Protein AF-A0A5S4F2W8-F1 (afdb_monomer)

Secondary structure (DSSP, 8-state):
-HHHHHHHHHHHHHHHHHHHHHHHHHHHHHTT-HHHHHHHHHHHHHHHTTT-HHHHHHHHHHHHHHHHHTT-HHHHHHHHHHHHTSPPP-

Mean predicted aligned error: 5.76 Å

Nearest PDB structures (foldseek):
  7dhg-assembly1_C  TM=8.664E-01  e=1.461E-01  Homo sapiens
  4i1a-assembly3_B  TM=9.108E-01  e=4.445E-01  Bacillus subtilis subsp. subtilis str. 168
  7x9r-assembly1_A  TM=6.934E-01  e=1.540E-01  Listeria monocytogenes
  4i1a-assembly3_A  TM=9.186E-01  e=1.095E+00  Bacillus subtilis subsp. subtilis str. 168
  8rot-assembly1_B  TM=7.727E-01  e=3.332E+00  Myxococcus xanthus

pLDDT: mean 88.46, std 15.28, range [48.41, 98.31]

Structure (mmCIF, N/CA/C/O backbone):
data_AF-A0A5S4F2W8-F1
#
_entry.id   AF-A0A5S4F2W8-F1
#
loop_
_atom_site.group_PDB
_atom_site.id
_atom_site.type_symbol
_atom_site.label_atom_id
_atom_site.label_alt_id
_atom_site.label_comp_id
_atom_site.label_asym_id
_atom_site.label_entity_id
_atom_site.label_seq_id
_atom_site.pdbx_PDB_ins_code
_atom_site.Cartn_x
_atom_site.Cartn_y
_atom_site.Cartn_z
_atom_site.occupancy
_atom_site.B_iso_or_equiv
_atom_site.auth_seq_id
_atom_site.auth_comp_id
_atom_site.auth_asym_id
_atom_site.auth_atom_id
_atom_site.pdbx_PDB_model_num
ATOM 1 N N . MET A 1 1 ? -16.387 25.041 21.470 1.00 52.47 1 MET A N 1
ATOM 2 C CA . MET A 1 1 ? -16.368 25.027 19.989 1.00 52.47 1 MET A CA 1
ATOM 3 C C . MET A 1 1 ? -14.974 24.799 19.383 1.00 52.47 1 MET A C 1
ATOM 5 O O . MET A 1 1 ? -14.906 24.359 18.250 1.00 52.47 1 MET A O 1
ATOM 9 N N . SER A 1 2 ? -13.866 25.000 20.111 1.00 52.94 2 SER A N 1
ATOM 10 C CA . SER A 1 2 ? -12.502 24.974 19.539 1.00 52.94 2 SER A CA 1
ATOM 11 C C . SER A 1 2 ? -11.836 23.590 19.401 1.00 52.94 2 SER A C 1
ATOM 13 O O . SER A 1 2 ? -10.944 23.444 18.577 1.00 52.94 2 SER A O 1
ATOM 15 N N . ARG A 1 3 ? -12.251 22.563 20.166 1.00 49.97 3 ARG A N 1
ATOM 16 C CA . ARG A 1 3 ? -11.654 21.206 20.081 1.00 49.97 3 ARG A CA 1
ATOM 17 C C . ARG A 1 3 ? -12.076 20.422 18.832 1.00 49.97 3 ARG A C 1
ATOM 19 O O . ARG A 1 3 ? -11.267 19.674 18.310 1.00 49.97 3 ARG A O 1
ATOM 26 N N . ALA A 1 4 ? -13.288 20.643 18.321 1.00 48.41 4 ALA A N 1
ATOM 27 C CA . ALA A 1 4 ? -13.797 19.931 17.144 1.00 48.41 4 ALA A CA 1
ATOM 28 C C . ALA A 1 4 ? -13.085 20.342 15.839 1.00 48.41 4 ALA A C 1
ATOM 30 O O . ALA A 1 4 ? -12.843 19.505 14.981 1.00 48.41 4 ALA A O 1
ATOM 31 N N . LEU A 1 5 ? -12.685 21.614 15.712 1.00 49.50 5 LEU A N 1
ATOM 32 C CA . LEU A 1 5 ? -11.972 22.112 14.528 1.00 49.50 5 LEU A CA 1
ATOM 33 C C . LEU A 1 5 ? -10.542 21.567 14.415 1.00 49.50 5 LEU A C 1
ATOM 35 O O . LEU A 1 5 ? -10.056 21.382 13.301 1.00 49.50 5 LEU A O 1
ATOM 39 N N . VAL A 1 6 ? -9.870 21.316 15.544 1.00 52.12 6 VAL A N 1
ATOM 40 C CA . VAL A 1 6 ? -8.505 20.759 15.561 1.00 52.12 6 VAL A CA 1
ATOM 41 C C . VAL A 1 6 ? -8.521 19.284 15.163 1.00 52.12 6 VAL A C 1
ATOM 43 O O . VAL A 1 6 ? -7.711 18.881 14.33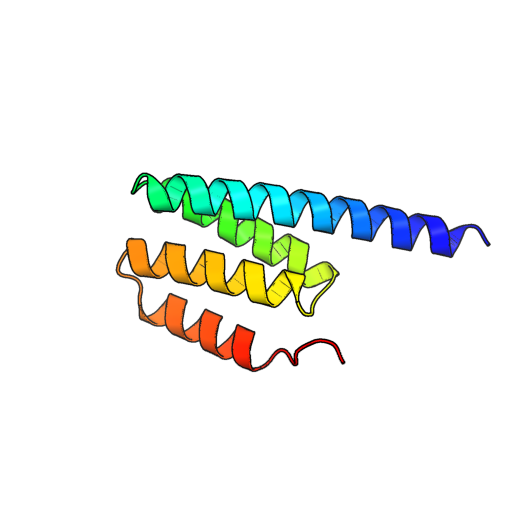2 1.00 52.12 6 VAL A O 1
ATOM 46 N N . ASP A 1 7 ? -9.478 18.514 15.685 1.00 52.41 7 ASP A N 1
ATOM 47 C CA . ASP A 1 7 ? -9.660 17.101 15.332 1.00 52.41 7 ASP A CA 1
ATOM 48 C C . ASP A 1 7 ? -10.011 16.938 13.840 1.00 52.41 7 ASP A C 1
ATOM 50 O O . ASP A 1 7 ? -9.375 16.174 13.113 1.00 52.41 7 ASP A O 1
ATOM 54 N N . GLU A 1 8 ? -10.947 17.753 13.339 1.00 52.16 8 GLU A N 1
ATOM 55 C CA . GLU A 1 8 ? -11.412 17.671 11.950 1.00 52.16 8 GLU A CA 1
ATOM 56 C C . GLU A 1 8 ? -10.363 18.161 10.933 1.00 52.16 8 GLU A C 1
ATOM 58 O O . GLU A 1 8 ? -10.233 17.601 9.842 1.00 52.16 8 GLU A O 1
ATOM 63 N N . SER A 1 9 ? -9.574 19.185 11.279 1.00 55.41 9 SER A N 1
ATOM 64 C CA . SER A 1 9 ? -8.508 19.688 10.397 1.00 55.41 9 SER A CA 1
ATOM 65 C C . SER A 1 9 ? -7.315 18.734 10.334 1.00 55.41 9 SER A C 1
ATOM 67 O O . SER A 1 9 ? -6.692 18.600 9.280 1.00 55.41 9 SER A O 1
ATOM 69 N N . SER A 1 10 ? -7.016 18.051 11.443 1.00 60.97 10 SER A N 1
ATOM 70 C CA . SER A 1 10 ? -5.936 17.066 11.510 1.00 60.97 10 SER A CA 1
ATOM 71 C C . SER A 1 10 ? -6.269 15.822 10.680 1.00 60.97 10 SER A C 1
ATOM 73 O O . SER A 1 10 ? -5.446 15.395 9.874 1.00 60.97 10 SER A O 1
ATOM 75 N N . GLY A 1 11 ? -7.494 15.292 10.787 1.00 68.06 11 GLY A N 1
ATOM 76 C CA . GLY A 1 11 ? -7.938 14.144 9.983 1.00 68.06 11 GLY A CA 1
ATOM 77 C C . GLY A 1 11 ? -7.929 14.423 8.476 1.00 68.06 11 GLY A C 1
ATOM 78 O O . GLY A 1 11 ? -7.398 13.632 7.699 1.00 68.06 11 GLY A O 1
ATOM 79 N N . LYS A 1 12 ? -8.405 15.604 8.056 1.00 74.12 12 LYS A N 1
ATOM 80 C CA . LYS A 1 12 ? -8.410 16.016 6.639 1.00 74.12 12 LYS A CA 1
ATOM 81 C C . LYS A 1 12 ? -7.005 16.124 6.039 1.00 74.12 12 LYS A C 1
ATOM 83 O O . LYS A 1 12 ? -6.813 15.777 4.873 1.00 74.12 12 LYS A O 1
ATOM 88 N N . HIS A 1 13 ? -6.027 16.607 6.807 1.00 77.19 13 HIS A N 1
ATOM 89 C CA . HIS A 1 13 ? -4.639 16.677 6.345 1.00 77.19 13 HIS A CA 1
ATOM 90 C C . HIS A 1 13 ? -4.046 15.272 6.165 1.00 77.19 13 HIS A C 1
ATOM 92 O O . HIS A 1 13 ? -3.429 14.989 5.137 1.00 77.19 13 HIS A O 1
ATOM 98 N N . THR A 1 14 ? -4.291 14.384 7.130 1.00 83.44 14 THR A N 1
ATOM 99 C CA . THR A 1 14 ? -3.863 12.981 7.094 1.00 83.44 14 THR A CA 1
ATOM 100 C C . THR A 1 14 ? -4.463 12.227 5.905 1.00 83.44 14 THR A C 1
ATOM 102 O O . THR A 1 14 ? -3.738 11.533 5.195 1.00 83.44 14 THR A O 1
ATOM 105 N N . ASP A 1 15 ? -5.750 12.429 5.610 1.00 86.38 15 ASP A N 1
ATOM 106 C CA . ASP A 1 15 ? -6.419 11.803 4.463 1.00 86.38 15 ASP A CA 1
ATOM 107 C C . ASP A 1 15 ? -5.859 12.273 3.119 1.00 86.38 15 ASP A C 1
ATOM 109 O O . ASP A 1 15 ? -5.676 11.478 2.191 1.00 86.38 15 ASP A O 1
ATOM 113 N N . LEU A 1 16 ? -5.580 13.573 2.987 1.00 90.44 16 LEU A N 1
ATOM 114 C CA . LEU A 1 16 ? -4.974 14.121 1.775 1.00 90.44 16 LEU A CA 1
ATOM 115 C C . LEU A 1 16 ? -3.565 13.562 1.560 1.00 90.44 16 LEU A C 1
ATOM 117 O O . LEU A 1 16 ? -3.231 13.191 0.431 1.00 90.44 16 LEU A O 1
ATOM 121 N N . LEU A 1 17 ? -2.772 13.447 2.628 1.00 92.75 17 LEU A N 1
ATOM 122 C CA . LEU A 1 17 ? -1.437 12.861 2.564 1.00 92.75 17 LEU A CA 1
ATOM 123 C C . LEU A 1 17 ? -1.494 11.373 2.184 1.00 92.75 17 LEU A C 1
ATOM 125 O O . LEU A 1 17 ? -0.810 10.961 1.246 1.00 92.75 17 LEU A O 1
ATOM 129 N N . ALA A 1 18 ? -2.374 10.590 2.818 1.00 94.38 18 ALA A N 1
ATOM 130 C CA . ALA A 1 18 ? -2.586 9.181 2.482 1.00 94.38 18 ALA A CA 1
ATOM 131 C C . ALA A 1 18 ? -2.982 9.002 1.007 1.00 94.38 18 ALA A C 1
ATOM 133 O O . ALA A 1 18 ? -2.445 8.147 0.299 1.00 94.38 18 ALA A O 1
ATOM 134 N N . ARG A 1 19 ? -3.882 9.856 0.498 1.00 94.88 19 ARG A N 1
ATOM 135 C CA . ARG A 1 19 ? -4.278 9.857 -0.919 1.00 94.88 19 ARG A CA 1
ATOM 136 C C . ARG A 1 19 ? -3.112 10.182 -1.849 1.00 94.88 19 ARG A C 1
ATOM 138 O O . ARG A 1 19 ? -2.997 9.543 -2.898 1.00 94.88 19 ARG A O 1
ATOM 145 N N . ALA A 1 20 ? -2.274 11.157 -1.504 1.00 96.31 20 ALA A N 1
ATOM 146 C CA . ALA A 1 20 ? -1.125 11.542 -2.320 1.00 96.31 20 ALA A CA 1
ATOM 147 C C . ALA A 1 20 ? -0.080 10.418 -2.394 1.00 96.31 20 ALA A C 1
ATOM 149 O O . ALA A 1 20 ? 0.366 10.059 -3.489 1.00 96.31 20 ALA A O 1
ATOM 150 N N . LEU A 1 21 ? 0.246 9.808 -1.252 1.00 97.12 21 LEU A N 1
ATOM 151 C CA . LEU A 1 21 ? 1.170 8.675 -1.162 1.00 97.12 21 LEU A CA 1
ATOM 152 C C . LEU A 1 21 ? 0.660 7.476 -1.956 1.00 97.12 21 LEU A C 1
ATOM 154 O O . LEU A 1 21 ? 1.376 6.952 -2.806 1.00 97.12 21 LEU A O 1
ATOM 158 N N . ARG A 1 22 ? -0.613 7.112 -1.772 1.00 96.25 22 ARG A N 1
ATOM 159 C CA . ARG A 1 22 ? -1.259 6.034 -2.526 1.00 96.25 22 ARG A CA 1
ATOM 160 C C . ARG A 1 22 ? -1.241 6.280 -4.034 1.00 96.25 22 ARG A C 1
ATOM 162 O O . ARG A 1 22 ? -0.964 5.371 -4.808 1.00 96.25 22 ARG A O 1
ATOM 169 N N . THR A 1 23 ? -1.536 7.504 -4.466 1.00 97.50 23 THR A N 1
ATOM 170 C CA . THR A 1 23 ? -1.507 7.862 -5.895 1.00 97.50 23 THR A CA 1
ATOM 171 C C . THR A 1 23 ? -0.095 7.720 -6.459 1.00 97.50 23 THR A C 1
ATOM 173 O O . THR A 1 23 ? 0.093 7.176 -7.543 1.00 97.50 23 THR A O 1
ATOM 176 N N . THR A 1 24 ? 0.907 8.154 -5.697 1.00 98.12 24 THR A N 1
ATOM 177 C CA . THR A 1 24 ? 2.317 8.029 -6.081 1.00 98.12 24 THR A CA 1
ATOM 178 C C . THR A 1 24 ? 2.752 6.564 -6.148 1.00 98.12 24 THR A C 1
ATOM 180 O O . THR A 1 24 ? 3.398 6.170 -7.116 1.00 98.12 24 THR A O 1
ATOM 183 N N . ALA A 1 25 ? 2.345 5.741 -5.177 1.00 97.94 25 ALA A N 1
ATOM 184 C CA . ALA A 1 25 ? 2.584 4.302 -5.188 1.00 97.94 25 ALA A CA 1
ATOM 185 C C . ALA A 1 25 ? 1.974 3.641 -6.435 1.00 97.94 25 ALA A C 1
ATOM 187 O O . ALA A 1 25 ? 2.673 2.909 -7.126 1.00 97.94 25 ALA A O 1
ATOM 188 N N . GLY A 1 26 ? 0.7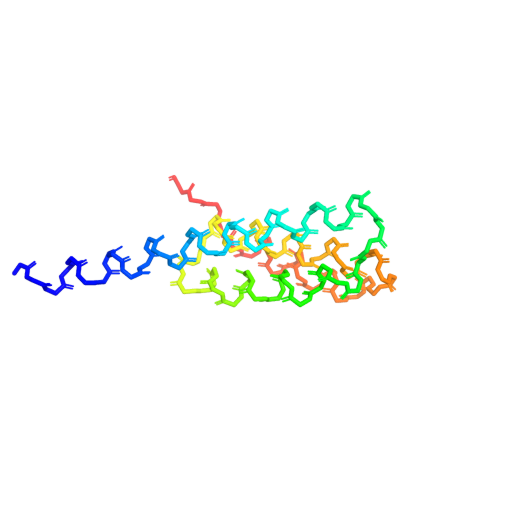24 3.970 -6.786 1.00 97.75 26 GLY A N 1
ATOM 189 C CA . GLY A 1 26 ? 0.082 3.489 -8.016 1.00 97.75 26 GLY A CA 1
ATOM 190 C C . GLY A 1 26 ? 0.875 3.838 -9.279 1.00 97.75 26 GLY A C 1
ATOM 191 O O . GLY A 1 26 ? 1.185 2.958 -10.075 1.00 97.75 26 GLY A O 1
ATOM 192 N N . ILE A 1 27 ? 1.319 5.093 -9.411 1.00 98.12 27 ILE A N 1
ATOM 193 C CA . ILE A 1 27 ? 2.150 5.530 -10.548 1.00 98.12 27 ILE A CA 1
ATOM 194 C C . ILE A 1 27 ? 3.480 4.760 -10.612 1.00 98.12 27 ILE A C 1
ATOM 196 O O . ILE A 1 27 ? 3.991 4.485 -11.699 1.00 98.12 27 ILE A O 1
ATOM 200 N N . LEU A 1 28 ? 4.082 4.435 -9.466 1.00 98.06 28 LEU A N 1
ATOM 201 C CA . LEU A 1 28 ? 5.308 3.638 -9.420 1.00 98.06 28 LEU A CA 1
ATOM 202 C C . LEU A 1 28 ? 5.052 2.181 -9.821 1.00 98.06 28 LEU A C 1
ATOM 204 O O . LEU A 1 28 ? 5.868 1.620 -10.553 1.00 98.06 28 LEU A O 1
ATOM 208 N N . LEU A 1 29 ? 3.925 1.595 -9.410 1.00 97.62 29 LEU A N 1
ATOM 209 C CA . LEU A 1 29 ? 3.519 0.249 -9.826 1.00 97.62 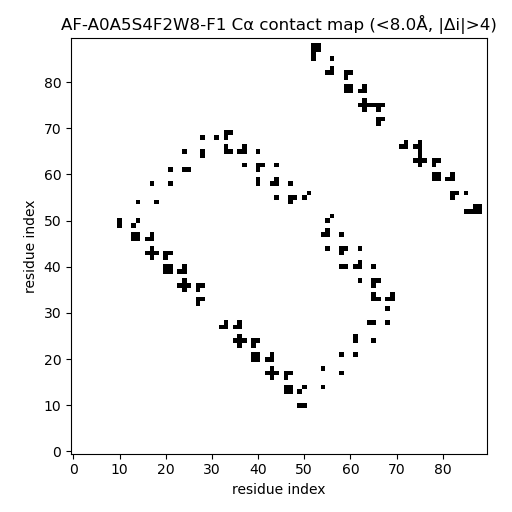29 LEU A CA 1
ATOM 210 C C . LEU A 1 29 ? 3.307 0.166 -11.337 1.00 97.62 29 LEU A C 1
ATOM 212 O O . LEU A 1 29 ? 3.863 -0.732 -11.966 1.00 97.62 29 LEU A O 1
ATOM 216 N N . ASP A 1 30 ? 2.638 1.154 -11.935 1.00 97.38 30 ASP A N 1
ATOM 217 C CA . ASP A 1 30 ? 2.453 1.240 -13.392 1.00 97.38 30 ASP A CA 1
ATOM 218 C C . ASP A 1 30 ? 3.789 1.325 -14.153 1.00 97.38 30 ASP A C 1
ATOM 220 O O . ASP A 1 30 ? 3.893 0.944 -15.319 1.00 97.38 30 ASP A O 1
ATOM 224 N N . ARG A 1 31 ? 4.843 1.815 -13.491 1.00 97.50 31 ARG A N 1
ATOM 225 C CA . ARG A 1 31 ? 6.213 1.891 -14.022 1.00 97.50 31 ARG A CA 1
ATOM 226 C C . ARG A 1 31 ? 7.070 0.667 -13.683 1.00 97.50 31 ARG A C 1
ATOM 228 O O . ARG A 1 31 ? 8.267 0.684 -13.961 1.00 97.50 31 ARG A O 1
ATOM 235 N N . GLY A 1 32 ? 6.503 -0.360 -13.049 1.00 95.94 32 GLY A N 1
ATOM 236 C CA . GLY A 1 32 ? 7.223 -1.556 -12.599 1.00 95.94 32 GLY A CA 1
ATOM 237 C C . GLY A 1 32 ? 8.162 -1.321 -11.408 1.00 95.94 32 GLY A C 1
ATOM 238 O O . GLY A 1 32 ? 8.980 -2.178 -11.084 1.00 95.94 32 GLY A O 1
ATOM 239 N N . LYS A 1 33 ? 8.065 -0.172 -10.732 1.00 97.81 33 LYS A N 1
ATOM 240 C CA . LYS A 1 33 ? 8.905 0.214 -9.586 1.00 97.81 33 LYS A CA 1
ATOM 241 C C . LYS A 1 33 ? 8.262 -0.202 -8.260 1.00 97.81 33 LYS A C 1
ATOM 243 O O . LYS A 1 33 ? 8.062 0.615 -7.364 1.00 97.81 33 LYS A O 1
ATOM 248 N N . ALA A 1 34 ? 7.934 -1.485 -8.127 1.00 96.31 34 ALA A N 1
ATOM 249 C CA . ALA A 1 34 ? 7.210 -2.001 -6.962 1.00 96.31 34 ALA A CA 1
ATOM 250 C C . ALA A 1 34 ? 7.984 -1.857 -5.638 1.00 96.31 34 ALA A C 1
ATOM 252 O O . ALA A 1 34 ? 7.388 -1.593 -4.597 1.00 96.31 34 ALA A O 1
ATOM 253 N N . THR A 1 35 ? 9.317 -1.946 -5.674 1.00 97.19 35 THR A N 1
ATOM 254 C CA . THR A 1 35 ? 10.176 -1.725 -4.499 1.00 97.19 35 THR A CA 1
ATOM 255 C C . THR A 1 35 ? 10.125 -0.285 -3.983 1.00 97.19 35 THR A C 1
ATOM 257 O O . THR A 1 35 ? 10.182 -0.077 -2.775 1.00 97.19 35 THR A O 1
ATOM 260 N N . GLU A 1 36 ? 9.984 0.702 -4.873 1.00 97.06 36 GLU A N 1
ATOM 261 C CA . GLU A 1 36 ? 9.804 2.116 -4.507 1.00 97.06 36 GLU A CA 1
ATOM 262 C C . GLU A 1 36 ? 8.354 2.406 -4.078 1.00 97.06 36 GLU A C 1
ATOM 264 O O . GLU A 1 36 ? 8.119 3.259 -3.226 1.00 97.06 36 GLU A O 1
ATOM 269 N N . ALA A 1 37 ? 7.376 1.687 -4.644 1.00 97.94 37 ALA A N 1
ATOM 270 C CA . ALA A 1 37 ? 5.960 1.837 -4.309 1.00 97.94 37 ALA A CA 1
ATOM 271 C C . ALA A 1 37 ? 5.612 1.300 -2.913 1.00 97.94 37 ALA A C 1
ATOM 273 O O . ALA A 1 37 ? 4.786 1.891 -2.219 1.00 97.94 37 ALA A O 1
ATOM 274 N N . LEU A 1 38 ? 6.238 0.192 -2.502 1.00 97.44 38 LEU A N 1
ATOM 275 C CA . LEU A 1 38 ? 5.952 -0.499 -1.245 1.00 97.44 38 LEU A CA 1
ATOM 276 C C . LEU A 1 38 ? 5.971 0.423 -0.008 1.00 97.44 38 LEU A C 1
ATOM 278 O O . LEU A 1 38 ? 4.953 0.470 0.684 1.00 97.44 38 LEU A O 1
ATOM 282 N N . PRO A 1 39 ? 7.049 1.182 0.283 1.00 97.81 39 PRO A N 1
ATOM 283 C CA . PRO A 1 39 ? 7.077 2.047 1.463 1.00 97.81 39 PRO A CA 1
ATOM 284 C C . PRO A 1 39 ? 6.007 3.146 1.416 1.00 97.81 39 PRO A C 1
ATOM 286 O O . PRO A 1 39 ? 5.409 3.458 2.442 1.00 97.81 39 PRO A O 1
ATOM 289 N N . LEU A 1 40 ? 5.699 3.686 0.229 1.00 97.94 40 LEU A N 1
ATOM 290 C CA . LEU A 1 40 ? 4.652 4.702 0.075 1.00 97.94 40 LEU A CA 1
ATOM 291 C C . LEU A 1 40 ? 3.259 4.126 0.343 1.00 97.94 40 LEU A C 1
ATOM 293 O O . LEU A 1 40 ? 2.429 4.773 0.979 1.00 97.94 40 LEU A O 1
ATOM 297 N N . ALA A 1 41 ? 2.997 2.905 -0.126 1.00 97.44 41 ALA A N 1
ATOM 298 C CA . ALA A 1 41 ? 1.741 2.219 0.139 1.00 97.44 41 ALA A CA 1
ATOM 299 C C . ALA A 1 41 ? 1.599 1.848 1.628 1.00 97.44 41 ALA A C 1
ATOM 301 O O . ALA A 1 41 ? 0.514 1.996 2.188 1.00 97.44 41 ALA A O 1
ATOM 302 N N . GLN A 1 42 ? 2.688 1.444 2.295 1.00 97.88 42 GLN A N 1
ATOM 303 C CA . GLN A 1 42 ? 2.703 1.187 3.743 1.00 97.88 42 GLN A CA 1
ATOM 304 C C . GLN A 1 42 ? 2.394 2.455 4.549 1.00 97.88 42 GLN A C 1
ATOM 306 O O . GLN A 1 42 ? 1.562 2.424 5.456 1.00 97.88 42 GLN A O 1
ATOM 311 N N . GLU A 1 43 ? 3.010 3.582 4.191 1.00 96.38 43 GLU A N 1
ATOM 312 C CA . GLU A 1 43 ? 2.751 4.871 4.836 1.00 96.38 43 GLU A CA 1
ATOM 313 C C . GLU A 1 43 ? 1.309 5.347 4.590 1.00 96.38 43 GLU A C 1
ATOM 315 O O . GLU A 1 43 ? 0.631 5.790 5.518 1.00 96.38 43 GLU A O 1
ATOM 320 N N . ALA A 1 44 ? 0.785 5.169 3.372 1.00 96.19 44 ALA A N 1
ATOM 321 C CA . ALA A 1 44 ? -0.607 5.482 3.054 1.00 96.19 44 ALA A CA 1
ATOM 322 C C . ALA A 1 44 ? -1.605 4.660 3.886 1.00 96.19 44 ALA A C 1
ATOM 324 O O . ALA A 1 44 ? -2.623 5.201 4.322 1.00 96.19 44 ALA A O 1
ATOM 325 N N . VAL A 1 45 ? -1.325 3.373 4.127 1.00 96.38 45 VAL A N 1
ATOM 326 C CA . VAL A 1 45 ? -2.127 2.537 5.033 1.00 96.38 45 VAL A CA 1
ATOM 327 C C . VAL A 1 45 ? -2.029 3.069 6.456 1.00 96.38 45 VAL A C 1
ATOM 329 O O . VAL A 1 45 ? -3.066 3.300 7.068 1.00 96.38 45 VAL A O 1
ATOM 332 N N . ALA A 1 46 ? -0.821 3.323 6.969 1.00 95.38 46 ALA A N 1
ATOM 333 C CA . ALA A 1 46 ? -0.618 3.810 8.335 1.00 95.38 46 ALA A CA 1
ATOM 334 C C . ALA A 1 46 ? -1.387 5.112 8.618 1.00 95.38 46 ALA A C 1
ATOM 336 O O . ALA A 1 46 ? -2.020 5.240 9.665 1.00 95.38 46 ALA A O 1
ATOM 337 N N . LEU A 1 47 ? -1.396 6.045 7.665 1.00 93.00 47 LEU A N 1
ATOM 338 C CA . LEU A 1 47 ? -2.169 7.283 7.762 1.00 93.00 47 LEU A CA 1
ATOM 339 C C . LEU A 1 47 ? -3.678 7.022 7.672 1.00 93.00 47 LEU A C 1
ATOM 341 O O . LEU A 1 47 ? -4.442 7.544 8.481 1.00 93.00 47 LEU A O 1
ATOM 345 N N . ALA A 1 48 ? -4.113 6.171 6.740 1.00 92.31 48 ALA A N 1
ATOM 346 C CA . ALA A 1 48 ? -5.526 5.838 6.571 1.00 92.31 48 ALA A CA 1
ATOM 347 C C . ALA A 1 48 ? -6.105 5.014 7.737 1.00 92.31 48 ALA A C 1
ATOM 349 O O . ALA A 1 48 ? -7.317 4.997 7.921 1.00 92.31 48 ALA A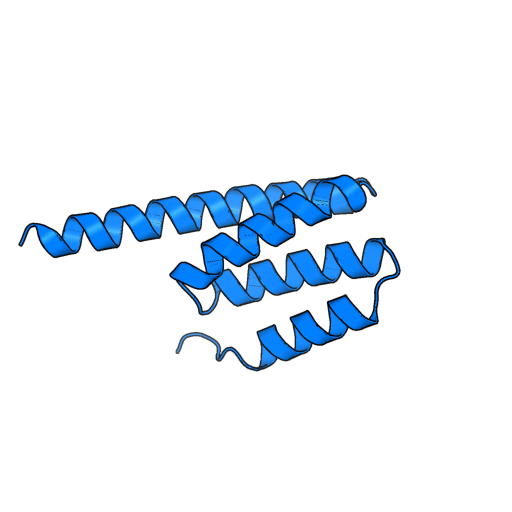 O 1
ATOM 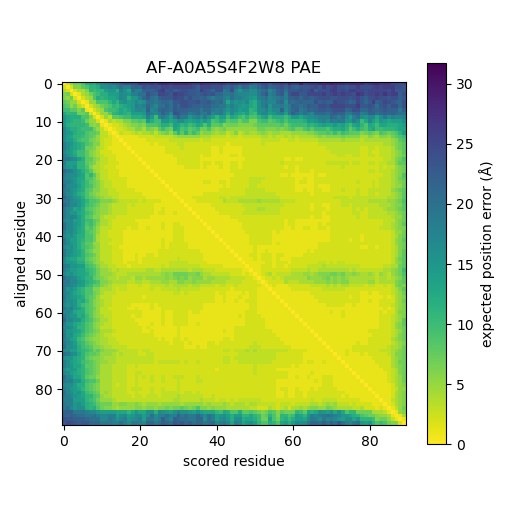350 N N . ARG A 1 49 ? -5.278 4.370 8.576 1.00 91.38 49 ARG A N 1
ATOM 351 C CA . ARG A 1 49 ? -5.740 3.738 9.830 1.00 91.38 49 ARG A CA 1
ATOM 352 C C . ARG A 1 49 ? -6.333 4.741 10.812 1.00 91.38 49 ARG A C 1
ATOM 354 O O . ARG A 1 49 ? -7.187 4.355 11.602 1.00 91.38 49 ARG A O 1
ATOM 361 N N . ALA A 1 50 ? -5.892 5.999 10.771 1.00 87.25 50 ALA A N 1
ATOM 362 C CA . ALA A 1 50 ? -6.408 7.038 11.656 1.00 87.25 50 ALA A CA 1
ATOM 363 C C . ALA A 1 50 ? -7.859 7.421 11.323 1.00 87.25 50 ALA A C 1
ATOM 365 O O . ALA A 1 50 ? -8.600 7.818 12.218 1.00 87.25 50 ALA A O 1
ATOM 366 N N . THR A 1 51 ? -8.261 7.300 10.054 1.00 84.19 51 THR A N 1
ATOM 367 C CA . THR A 1 51 ? -9.604 7.665 9.579 1.00 84.19 51 THR A CA 1
ATOM 368 C C . THR A 1 51 ? -10.496 6.457 9.301 1.00 84.19 51 THR A C 1
ATOM 370 O O . THR A 1 51 ? -11.709 6.540 9.481 1.00 84.19 51 THR A O 1
ATOM 373 N N . GLY A 1 52 ? -9.910 5.307 8.962 1.00 88.44 52 GLY A N 1
ATOM 374 C CA . GLY A 1 52 ? -10.622 4.050 8.752 1.00 88.44 52 GLY A CA 1
ATOM 375 C C . GLY A 1 52 ? -11.502 4.049 7.498 1.00 88.44 52 GLY A C 1
ATOM 376 O O . GLY A 1 52 ? -11.372 4.897 6.616 1.00 88.44 52 GLY A O 1
ATOM 377 N N . GLY A 1 53 ? -12.391 3.056 7.398 1.00 89.56 53 GLY A N 1
ATOM 378 C CA . GLY A 1 53 ? -13.403 2.966 6.340 1.00 89.56 53 GLY A CA 1
ATOM 379 C C . GLY A 1 53 ? -12.834 2.940 4.915 1.00 89.56 53 GLY A C 1
ATOM 380 O O . GLY A 1 53 ? -11.811 2.314 4.640 1.00 89.56 53 GLY A O 1
ATOM 381 N N . GLY A 1 54 ? -13.504 3.644 3.997 1.00 90.44 54 GLY A N 1
ATOM 382 C CA . GLY A 1 54 ? -13.154 3.679 2.571 1.00 90.44 54 GLY A CA 1
ATOM 383 C C . GLY A 1 54 ? -11.700 4.083 2.268 1.0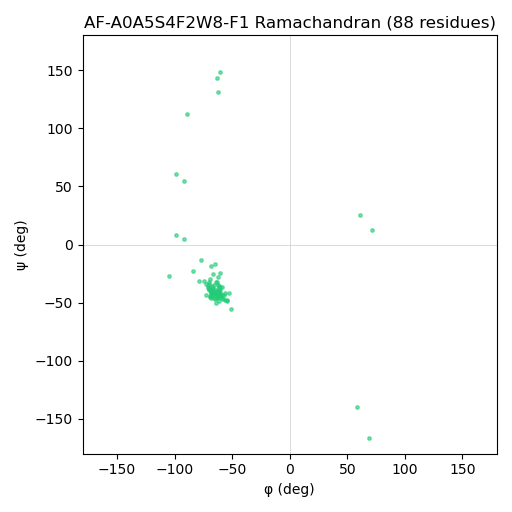0 90.44 54 GLY A C 1
ATOM 384 O O . GLY A 1 54 ? -11.040 3.374 1.507 1.00 90.44 54 GLY A O 1
ATOM 385 N N . PRO A 1 55 ? -11.155 5.173 2.848 1.00 90.94 55 PRO A N 1
ATOM 386 C CA . PRO A 1 55 ? -9.744 5.532 2.683 1.00 90.94 55 PRO A CA 1
ATOM 387 C C . PRO A 1 55 ? -8.779 4.391 3.019 1.00 90.94 55 PRO A C 1
ATOM 389 O O . PRO A 1 55 ? -7.820 4.164 2.278 1.00 90.94 55 PRO A O 1
ATOM 392 N N . LEU A 1 56 ? -9.058 3.648 4.093 1.00 94.00 56 LEU A N 1
ATOM 393 C CA . LEU A 1 56 ? -8.241 2.519 4.518 1.00 94.00 56 LEU A CA 1
ATOM 394 C C . LEU A 1 56 ? -8.328 1.344 3.540 1.00 94.00 56 LEU A C 1
ATOM 396 O O . LEU A 1 56 ? -7.286 0.837 3.132 1.00 94.00 56 LEU A O 1
ATOM 400 N N . VAL A 1 57 ? -9.533 0.971 3.099 1.00 95.69 57 VAL A N 1
ATOM 401 C CA . VAL A 1 57 ? -9.748 -0.097 2.101 1.00 95.69 57 VAL A CA 1
ATOM 402 C C . VAL A 1 57 ? -8.939 0.167 0.827 1.00 95.69 57 VAL A C 1
ATOM 404 O O . VAL A 1 57 ? -8.199 -0.694 0.354 1.00 95.69 57 VAL A O 1
ATOM 407 N N . ILE A 1 58 ? -9.005 1.391 0.294 1.00 95.12 58 ILE A N 1
ATOM 408 C CA . ILE A 1 58 ? -8.305 1.737 -0.952 1.00 95.12 58 ILE A CA 1
ATOM 409 C C . ILE A 1 58 ? -6.776 1.719 -0.748 1.00 95.12 58 ILE A C 1
ATOM 411 O O . ILE A 1 58 ? -6.036 1.320 -1.651 1.00 95.12 58 ILE A O 1
ATOM 415 N N . SER A 1 59 ? -6.279 2.133 0.423 1.00 96.12 59 SER A N 1
ATOM 416 C CA . SER A 1 59 ? -4.848 2.048 0.750 1.00 96.12 59 SER A CA 1
ATOM 417 C C . SER A 1 59 ? -4.368 0.602 0.911 1.00 96.12 59 SER A C 1
ATOM 419 O O . SER A 1 59 ? -3.296 0.276 0.402 1.00 96.12 59 SER A O 1
ATOM 421 N N . LEU A 1 60 ? -5.161 -0.277 1.537 1.00 97.50 60 LEU A N 1
ATOM 422 C CA . LEU A 1 60 ? -4.841 -1.704 1.677 1.00 97.50 60 LEU A CA 1
ATOM 423 C C . LEU A 1 60 ? -4.744 -2.396 0.316 1.00 97.50 60 LEU A C 1
ATOM 425 O O . LEU A 1 60 ? -3.773 -3.106 0.067 1.00 97.50 60 LEU A O 1
ATOM 429 N N . HIS A 1 61 ? -5.668 -2.114 -0.606 1.00 97.31 61 HIS A N 1
ATOM 430 C CA . HIS A 1 61 ? -5.595 -2.629 -1.977 1.00 97.31 61 HIS A CA 1
ATOM 431 C C . HIS A 1 61 ? -4.337 -2.160 -2.718 1.00 97.31 61 HIS A C 1
ATOM 433 O O . HIS A 1 61 ? -3.712 -2.932 -3.443 1.00 97.31 61 HIS A O 1
ATOM 439 N N . CYS A 1 62 ? -3.930 -0.902 -2.529 1.00 97.62 62 CYS A N 1
ATOM 440 C CA . CYS A 1 62 ? -2.708 -0.389 -3.145 1.00 97.62 62 CYS A CA 1
ATOM 441 C C . CYS A 1 62 ? -1.454 -1.080 -2.592 1.00 97.62 62 CYS A C 1
ATOM 443 O O . CYS A 1 62 ? -0.533 -1.384 -3.351 1.00 97.62 62 CYS A O 1
ATOM 445 N N . LEU A 1 63 ? -1.431 -1.364 -1.287 1.00 98.31 63 LEU A N 1
ATOM 446 C CA . LEU A 1 63 ? -0.347 -2.110 -0.662 1.00 98.31 63 LEU A CA 1
ATOM 447 C C . LEU A 1 63 ? -0.325 -3.575 -1.121 1.00 98.31 63 LEU A C 1
ATOM 449 O O . LEU A 1 63 ? 0.745 -4.087 -1.444 1.00 98.31 63 LEU A O 1
ATOM 453 N N . ALA A 1 64 ? -1.488 -4.220 -1.233 1.00 98.31 64 ALA A N 1
ATOM 454 C CA . ALA A 1 64 ? -1.605 -5.569 -1.779 1.00 98.31 64 ALA A CA 1
ATOM 455 C C . ALA A 1 64 ? -1.044 -5.644 -3.208 1.00 98.31 64 ALA A C 1
ATOM 457 O O . ALA A 1 64 ? -0.194 -6.487 -3.483 1.00 98.31 64 ALA A O 1
ATOM 458 N N . ALA A 1 65 ? -1.404 -4.694 -4.079 1.00 98.00 65 ALA A N 1
ATOM 459 C CA . ALA A 1 65 ? -0.864 -4.612 -5.438 1.00 98.00 65 ALA A CA 1
ATOM 460 C C . ALA A 1 65 ? 0.670 -4.456 -5.461 1.00 98.00 65 ALA A C 1
ATOM 462 O O . ALA A 1 65 ? 1.349 -5.041 -6.308 1.00 98.00 65 ALA A O 1
ATOM 463 N N . ALA A 1 66 ? 1.245 -3.710 -4.509 1.00 98.06 66 ALA A N 1
ATOM 464 C CA . ALA A 1 66 ? 2.697 -3.603 -4.378 1.00 98.06 66 ALA A CA 1
ATOM 465 C C . ALA A 1 66 ? 3.355 -4.926 -3.965 1.00 98.06 66 ALA A C 1
ATOM 467 O O . ALA A 1 66 ? 4.410 -5.275 -4.497 1.00 98.06 66 ALA A O 1
ATOM 468 N N . TYR A 1 67 ? 2.732 -5.6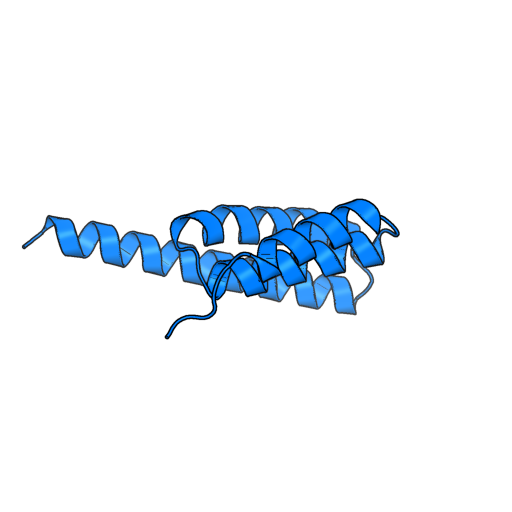88 -3.065 1.00 98.25 67 TYR A N 1
ATOM 469 C CA . TYR A 1 67 ? 3.203 -7.021 -2.695 1.00 98.25 67 TYR A CA 1
ATOM 470 C C . TYR A 1 67 ? 3.079 -8.029 -3.845 1.00 98.25 67 TYR A C 1
ATOM 472 O O . TYR A 1 67 ? 4.020 -8.787 -4.086 1.00 98.25 67 TYR A O 1
ATOM 480 N N . GLU A 1 68 ? 1.981 -8.014 -4.602 1.00 98.06 68 GLU A N 1
ATOM 481 C CA . GLU A 1 68 ? 1.800 -8.872 -5.781 1.00 98.06 68 GLU A CA 1
ATOM 482 C C . GLU A 1 68 ? 2.867 -8.616 -6.848 1.00 98.06 68 GLU A C 1
ATOM 484 O O . GLU A 1 68 ? 3.460 -9.563 -7.368 1.00 98.06 68 GLU A O 1
ATOM 489 N N . ALA A 1 69 ? 3.177 -7.344 -7.118 1.00 97.19 69 ALA A N 1
ATOM 490 C CA . ALA A 1 69 ? 4.230 -6.955 -8.055 1.00 97.19 69 ALA A CA 1
ATOM 491 C C . ALA A 1 69 ? 5.643 -7.374 -7.593 1.00 97.19 69 ALA A C 1
ATOM 493 O O . ALA A 1 69 ? 6.570 -7.424 -8.400 1.00 97.19 69 ALA A O 1
ATOM 494 N N . LEU A 1 70 ? 5.810 -7.704 -6.308 1.00 97.44 70 LEU A N 1
ATOM 495 C CA . LEU A 1 70 ? 7.029 -8.269 -5.721 1.00 97.44 70 LEU A CA 1
ATOM 496 C C . LEU A 1 70 ? 6.962 -9.797 -5.549 1.00 97.44 70 LEU A C 1
ATOM 498 O O . LEU A 1 70 ? 7.846 -10.373 -4.917 1.00 97.44 70 LEU A O 1
ATOM 502 N N . HIS A 1 71 ? 5.931 -10.457 -6.087 1.00 97.56 71 HIS A N 1
ATOM 503 C CA . HIS A 1 71 ? 5.659 -11.894 -5.936 1.00 97.56 71 HIS A CA 1
ATOM 504 C C . HIS A 1 71 ? 5.419 -12.353 -4.485 1.00 97.56 71 HIS A C 1
ATOM 506 O O . HIS A 1 71 ? 5.606 -13.523 -4.145 1.00 97.56 71 HIS A O 1
ATOM 512 N N . ARG A 1 72 ? 4.975 -11.444 -3.613 1.00 98.00 72 ARG A N 1
ATOM 513 C CA . ARG A 1 72 ? 4.696 -11.688 -2.189 1.00 98.00 72 ARG A CA 1
ATOM 514 C C . ARG A 1 72 ? 3.198 -11.904 -1.961 1.00 98.00 72 ARG A C 1
ATOM 516 O O . ARG A 1 72 ? 2.536 -11.155 -1.250 1.00 98.00 72 ARG A O 1
ATOM 523 N N . TYR A 1 73 ? 2.660 -12.942 -2.595 1.00 96.75 73 TYR A N 1
ATOM 524 C CA . TYR A 1 73 ? 1.214 -13.179 -2.677 1.00 96.75 73 TYR A CA 1
ATOM 525 C C . TYR A 1 73 ? 0.535 -13.438 -1.328 1.00 96.75 73 TYR A C 1
ATOM 527 O O . TYR A 1 73 ? -0.611 -13.040 -1.146 1.00 96.75 73 TYR A O 1
ATOM 535 N N . SER A 1 74 ? 1.228 -14.065 -0.373 1.00 97.25 74 SER A N 1
ATOM 536 C CA . SER A 1 74 ? 0.663 -14.322 0.958 1.00 97.25 74 SER A CA 1
ATOM 537 C C . SER A 1 74 ? 0.342 -13.024 1.701 1.00 97.25 74 SER A C 1
ATOM 539 O O . SER A 1 74 ? -0.744 -12.881 2.247 1.00 97.25 74 SER A O 1
ATOM 541 N N . GLU A 1 75 ? 1.251 -12.049 1.655 1.00 97.12 75 GLU A N 1
ATOM 542 C CA . GLU A 1 75 ? 1.062 -10.747 2.309 1.00 97.12 75 GLU A CA 1
ATOM 543 C C . GLU A 1 75 ? -0.018 -9.920 1.609 1.00 97.12 75 GLU A C 1
ATOM 545 O O . GLU A 1 75 ? -0.818 -9.259 2.265 1.00 97.12 75 GLU A O 1
ATOM 550 N N . ALA A 1 76 ? -0.092 -9.998 0.277 1.00 97.62 76 ALA A N 1
ATOM 551 C CA . ALA A 1 76 ? -1.183 -9.383 -0.470 1.00 97.62 76 ALA A CA 1
ATOM 552 C C . ALA A 1 76 ? -2.548 -9.963 -0.060 1.00 97.62 76 ALA A C 1
ATOM 554 O O . ALA A 1 76 ? -3.480 -9.206 0.198 1.00 97.62 76 ALA A O 1
ATOM 555 N N . ALA A 1 77 ? -2.657 -11.289 0.060 1.00 97.38 77 ALA A N 1
ATOM 556 C CA . ALA A 1 77 ? -3.898 -11.953 0.449 1.00 97.38 77 ALA A CA 1
ATOM 557 C C . ALA A 1 77 ? -4.355 -11.569 1.865 1.00 97.38 77 ALA A C 1
ATOM 559 O O . ALA A 1 77 ? -5.545 -11.346 2.078 1.00 97.38 77 ALA A O 1
ATOM 560 N N . GLU A 1 78 ? -3.427 -11.446 2.818 1.00 97.44 78 GLU A N 1
ATOM 561 C CA . GLU A 1 78 ? -3.735 -10.981 4.177 1.00 97.44 78 GLU A CA 1
ATOM 562 C C . GLU A 1 78 ? -4.322 -9.562 4.176 1.00 97.44 78 GLU A C 1
ATOM 564 O O . GLU A 1 78 ? -5.308 -9.298 4.864 1.00 97.44 78 GLU A O 1
ATOM 569 N N . LEU A 1 79 ? -3.771 -8.665 3.356 1.00 96.69 79 LEU A N 1
ATOM 570 C CA . LEU A 1 79 ? -4.258 -7.288 3.235 1.00 96.69 79 LEU A CA 1
ATOM 571 C C . LEU A 1 79 ? -5.626 -7.192 2.563 1.00 96.69 79 LEU A C 1
ATOM 573 O O . LEU A 1 79 ? -6.442 -6.363 2.962 1.00 96.69 79 LEU A O 1
ATOM 577 N N . LEU A 1 80 ? -5.885 -8.021 1.549 1.00 96.31 80 LEU A N 1
ATOM 578 C CA . LEU A 1 80 ? -7.200 -8.088 0.911 1.00 96.31 80 LEU A CA 1
ATOM 579 C C . LEU A 1 80 ? -8.251 -8.639 1.881 1.00 96.31 80 LEU A C 1
ATOM 581 O O . LEU A 1 80 ? -9.322 -8.056 2.012 1.00 96.31 80 LEU A O 1
ATOM 585 N N . ALA A 1 81 ? -7.915 -9.691 2.632 1.00 96.62 81 ALA A N 1
ATOM 586 C CA . ALA A 1 81 ? -8.801 -10.236 3.658 1.00 96.62 81 ALA A CA 1
ATOM 587 C C . ALA A 1 81 ? -9.112 -9.208 4.755 1.00 96.62 81 ALA A C 1
ATOM 589 O O . ALA A 1 81 ? -10.226 -9.165 5.274 1.00 96.62 81 ALA A O 1
ATOM 590 N N . GLU A 1 82 ? -8.140 -8.369 5.106 1.00 94.69 82 GLU A N 1
ATOM 591 C CA . GLU A 1 82 ? -8.368 -7.258 6.019 1.00 94.69 82 GLU A CA 1
ATOM 592 C C . GLU A 1 82 ? -9.272 -6.177 5.411 1.00 94.69 82 GLU A C 1
ATOM 594 O O . GLU A 1 82 ? -10.160 -5.673 6.095 1.00 94.69 82 GLU A O 1
ATOM 599 N N . ALA A 1 83 ? -9.077 -5.828 4.138 1.00 94.25 83 ALA A N 1
ATOM 600 C CA . ALA A 1 83 ? -9.916 -4.8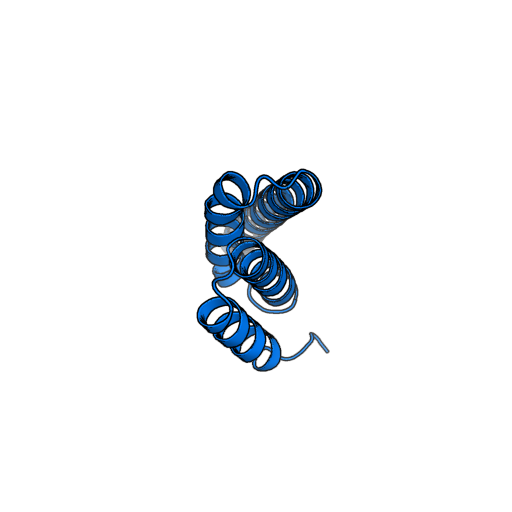57 3.445 1.00 94.25 83 ALA A CA 1
ATOM 601 C C . ALA A 1 83 ? -11.383 -5.316 3.370 1.00 94.25 83 ALA A C 1
ATOM 603 O O . ALA A 1 83 ? -12.278 -4.515 3.630 1.00 94.25 83 ALA A O 1
ATOM 604 N N . ASP A 1 84 ? -11.624 -6.605 3.115 1.00 93.44 84 ASP A N 1
ATOM 605 C CA . ASP A 1 84 ? -12.965 -7.206 3.064 1.00 93.44 84 ASP A CA 1
ATOM 606 C C . ASP A 1 84 ? -13.682 -7.212 4.425 1.00 93.44 84 ASP A C 1
ATOM 608 O O . ASP A 1 84 ? -14.912 -7.223 4.491 1.00 93.44 84 ASP A O 1
ATOM 612 N N . GLN A 1 85 ? -12.931 -7.194 5.529 1.00 92.94 85 GLN A N 1
ATOM 613 C CA . GLN A 1 85 ? -13.499 -7.087 6.876 1.00 92.94 85 GLN A CA 1
ATOM 614 C C . GLN A 1 85 ? -13.940 -5.660 7.222 1.00 92.94 85 GLN A C 1
ATOM 616 O O . GLN A 1 85 ? -14.654 -5.469 8.210 1.00 92.94 85 GLN A O 1
ATOM 621 N N . ILE A 1 86 ? -13.529 -4.657 6.440 1.00 89.88 86 ILE A N 1
ATOM 622 C CA . ILE A 1 86 ? -13.914 -3.265 6.654 1.00 89.88 86 ILE A CA 1
ATOM 623 C C . ILE A 1 86 ? -15.214 -3.007 5.880 1.00 89.88 86 ILE A C 1
ATOM 625 O O . ILE A 1 86 ? -15.202 -2.993 4.647 1.00 89.88 86 ILE A O 1
ATOM 629 N N . PRO A 1 87 ? -16.345 -2.775 6.569 1.00 75.25 87 PRO A N 1
ATOM 630 C CA . PRO A 1 87 ? -17.613 -2.551 5.892 1.00 75.25 87 PRO A CA 1
ATOM 631 C C . PRO A 1 87 ? -17.559 -1.270 5.041 1.00 75.25 87 PRO A C 1
ATOM 633 O O . PRO A 1 87 ? -16.938 -0.280 5.456 1.00 75.25 87 PRO A O 1
ATOM 636 N N . PRO A 1 88 ? -18.205 -1.256 3.859 1.00 60.81 88 PRO A N 1
ATOM 637 C CA . PRO A 1 88 ? -18.366 -0.028 3.096 1.00 60.81 88 PRO A CA 1
ATOM 638 C C . PRO A 1 88 ? -19.162 0.993 3.925 1.00 60.81 88 PRO A C 1
ATOM 640 O O . PRO A 1 88 ? -19.998 0.595 4.737 1.00 60.81 88 PRO A O 1
ATOM 643 N N . PRO A 1 89 ? -18.906 2.301 3.753 1.00 57.91 89 PRO A N 1
ATOM 644 C CA . PRO A 1 89 ? -19.727 3.318 4.398 1.00 57.91 89 PRO A CA 1
ATOM 645 C C . PRO A 1 89 ? -21.177 3.214 3.889 1.00 57.91 89 PRO A C 1
ATOM 647 O O . PRO A 1 89 ? -21.374 3.118 2.675 1.00 57.91 89 PRO A O 1
ATOM 650 N N . ASP A 1 90 ? -22.142 3.206 4.819 1.00 56.09 90 ASP A N 1
ATOM 651 C CA . ASP A 1 90 ? -23.591 3.303 4.550 1.00 56.09 90 ASP A CA 1
ATOM 652 C C . ASP A 1 90 ? -23.963 4.567 3.749 1.00 56.09 90 ASP A C 1
ATOM 654 O O . ASP A 1 90 ? -23.347 5.638 3.986 1.00 56.09 90 ASP A O 1
#

Organism: NCBI:txid1642303

Solvent-accessible surface area (backbone atoms only — not comparable to full-atom values): 4554 Å² total; per-residue (Å²): 128,72,68,62,56,54,56,53,53,52,53,54,51,39,51,52,50,18,50,51,31,36,52,51,18,51,57,27,45,80,69,70,35,22,82,71,12,37,63,33,12,52,51,11,28,61,41,17,62,78,74,36,54,62,63,22,36,59,21,28,52,52,33,19,52,25,28,45,70,67,72,37,52,70,64,17,50,55,32,47,56,52,33,70,70,50,65,78,80,131

Radius of gyration: 13.98 Å; Cα contacts (8 Å, |Δi|>4): 108; chains: 1; bounding box: 34×39×34 Å

Foldseek 3Di:
DPPVCVVVVVLVVLLVQLVVLLVVLVVCVVVLNLVVSQVSLVSSLVSCVVVAAPSNLSSLQSNLSSCVSVVNNVSSVVSNVVSVVRDHDD

InterPro domains:
  IPR011990 Tetratricopeptide-like helical domain superfamily [G3DSA:1.25.40.10] (1-88)
  IPR011990 Tetratricopeptide-like helical domain superfamily [SSF48452] (11-88)

Sequence (90 aa):
MSRALVDESSGKHTDLLARALRTTAGILLDRGKATEALPLAQEAVALARATGGGPLVISLHCLAAAYEALHRYSEAAELLAEADQIPPPD

=== Feature glossary ===
A reading guide for the features in this record.

Start from the sequence.

  · This is the polypeptide sequence — one letter per residue, N-terminus first. Length ranges from a few dozen residues for small domains to over a thousand for large multi-domain proteins.

Fold it, and you get atomic coordinates and the backbone conformation that goes with them.

  · Structure coordinates are given as an mmCIF _atom_site loop: one row per atom with element, residue name, chain id, sequence number, and x/y/z position in Å. Only the four main-chain atoms per residue are included here; side chains are omitted to keep the record compact.

  · Backbone dihedral angles. Every residue except chain termini has a φ (preceding-C → N → Cα → C) and a ψ (N → Cα → C → next-N). They are reported in degrees following the IUPAC sign convention. Secondary structure is essentially a statement about which (φ, ψ) basin each residue occupies.

  · The SS8 string is DSSP's per-residue secondary-structure call. α-helix (H) means an i→i+4 H-bond ladder; β-strand (E) means the residue participates in a β-sheet; 3₁₀ (G) and π (I) are tighter and wider helices; T/S are turns/bends; '-' is loop.

  · SS3 is a coarse helix/strand/coil call (letters a/b/c) made by the P-SEA algorithm from inter-Cα distances and dihedrals. It is less detailed than DSSP but needs only Cα positions.

Summarize the fold with a handful of shape descriptors and a per-residue structural alphabet.

  · Radius of gyration (Rg) is the root-mean-square distance of Cα atoms from their centroid — a single number for overall size and compactness. A globular domain of N residues has Rg ≈ 2.2·N^0.38 Å; an extended or disordered chain has a much larger Rg. The Cα contact count is the number of residue pairs whose Cα atoms are within 8 Å and are more than four positions apart in sequence — a standard proxy for tertiary packing density. The bounding box is the smallest axis-aligned box enclosing all Cα atoms.

  · The Foldseek 3Di string encodes local tertiary geometry as a 20-letter alphabet — one character per residue — derived from the relative positions of nearby Cα atoms. Unlike the amino-acid sequence, 3Di is a direct function of the 3D structure, so two proteins with the same fold have similar 3Di strings even at low sequence identity.

  · Solvent-accessible surface area (SASA) is the area in Å² traced out by the centre of a 1.4 Å probe sphere (a water molecule) rolled over the protein's van der Waals surface (Shrake–Rupley / Lee–Richards construction). Buried residues have near-zero SASA; fully exposed residues can exceed 200 Å². The total SASA scales roughly with the number of surface residues.

Ask how reliable the model is.

  · pLDDT (predicted Local Distance Difference Test) is AlphaFold's per-residue confidence score, ranging from 0 to 100. Values above 90 indicate high confidence (typically well-packed cores); 70–90 is confident; 50–70 low confidence; below 50 usually means the region is disordered or the prediction is unreliable there. AlphaFold stores pLDDT in the mmCIF B-factor column.

  · B-factor (Debye–Waller factor) reflects atomic displacement in the crystal lattice. It is an experimental observable (units Å²), not a prediction; low values mean the atom is pinned down, high values mean it moves or is heterogeneous across the crystal.

  · Predicted Aligned Error (PAE) is an AlphaFold confidence matrix: entry (i, j) is the expected error in the position of residue j, in ångströms, when the prediction is superimposed on the true structure at residue i. Low PAE within a block of residues means that block is internally rigid and well-predicted; high PAE between two blocks means their relative placement is uncertain even if each block individually is confident.

Place it in context: what it resembles, what it is annotated as, and how it looks.

  · Nearest PDB neighbors are the top structural matches found by Foldseek when searching this structure against the entire Protein Data Bank. Each hit reports a TM-score (0 to 1; >0.5 almost always implies the same fold) and an E-value. These are *structural* homologs — they may share no detectable sequence similarity.

  · Functional annotations link the protein to curated databases. InterPro entries identify conserved domains and families by matching the sequence against member-database s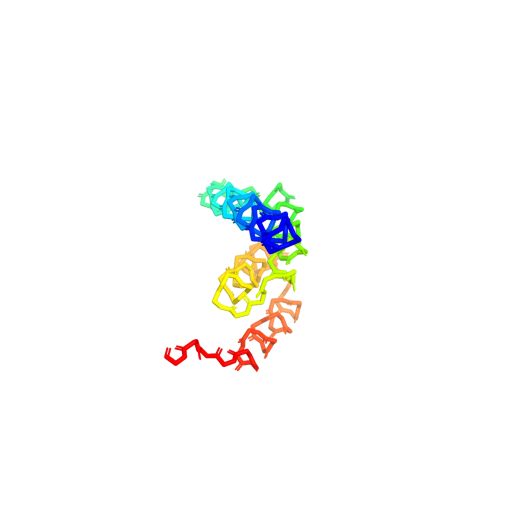ignatures (Pfam, PROSITE, CDD, …). Gene Ontology (GO) terms describe molecular function, biological process, and cellular component in a controlled vocabulary. CATH places the structure in a hierarchical fold classification (Class/Architecture/Topology/Homologous-superfamily). The organism is the source species.

  · Three diagnostic plots accompany the record. The Cα contact map visualizes the tertiary structure as a 2D adjacency matrix (8 Å cutoff, sequence-local contacts suppressed). The Ramachandran plot shows the distribution of backbone (φ, ψ) torsions, with points in the α and β basins reflecting secondary structure content. The PAE plot shows AlphaFold's inter-residue confidence as a color matrix.

  · Six rendered views show the 3D structure from the faces of a cube — i.e. along ±x, ±y, ±z. Rendering representation is drawn randomly per protein from cartoon (secondary-structure ribbons), sticks (backbone bonds), or molecular surface; coloring is either N→C rainbow (blue at the N-terminus through red at the C-terminus) or one color per chain.